Protein AF-A0A6G9QPG5-F1 (afdb_monomer_lite)

Radius of gyration: 18.61 Å; chains: 1; bounding box: 36×25×62 Å

pLDDT: mean 80.31, std 11.66, range [37.31, 93.69]

Structure (mmCIF, N/CA/C/O backbone):
data_AF-A0A6G9QPG5-F1
#
_entry.id   AF-A0A6G9QPG5-F1
#
loop_
_atom_site.group_PDB
_atom_site.id
_atom_site.type_symbol
_atom_site.label_atom_id
_atom_site.label_alt_id
_atom_site.label_comp_id
_atom_site.label_asym_id
_atom_site.label_entity_id
_atom_site.label_seq_id
_atom_site.pdbx_PDB_ins_code
_atom_site.Cartn_x
_atom_site.Cartn_y
_atom_site.Cartn_z
_atom_site.occupancy
_atom_site.B_iso_or_equiv
_atom_site.auth_seq_id
_atom_site.auth_comp_id
_atom_site.auth_asym_id
_atom_site.auth_atom_id
_atom_site.pdbx_PDB_model_num
ATOM 1 N N . MET A 1 1 ? -11.217 4.139 -33.595 1.00 37.31 1 MET A N 1
ATOM 2 C CA . MET A 1 1 ? -10.875 5.179 -32.602 1.00 37.31 1 MET A CA 1
ATOM 3 C C . MET A 1 1 ? -10.023 4.496 -31.543 1.00 37.31 1 MET A C 1
ATOM 5 O O . MET A 1 1 ? -10.528 3.599 -30.884 1.00 37.31 1 MET A O 1
ATOM 9 N N . THR A 1 2 ? -8.726 4.784 -31.487 1.00 41.50 2 THR A N 1
ATOM 10 C CA . THR A 1 2 ? -7.785 4.183 -30.529 1.00 41.50 2 THR A CA 1
ATOM 11 C C . THR A 1 2 ? -7.951 4.877 -29.184 1.00 41.50 2 THR A C 1
ATOM 13 O O . THR A 1 2 ? -7.675 6.067 -29.066 1.00 41.50 2 THR A O 1
ATOM 16 N N . ILE A 1 3 ? -8.443 4.151 -28.184 1.00 45.62 3 ILE A N 1
ATOM 17 C CA . ILE A 1 3 ? -8.487 4.631 -26.801 1.00 45.62 3 ILE A CA 1
ATOM 18 C C . ILE A 1 3 ? -7.026 4.716 -26.312 1.00 45.62 3 ILE 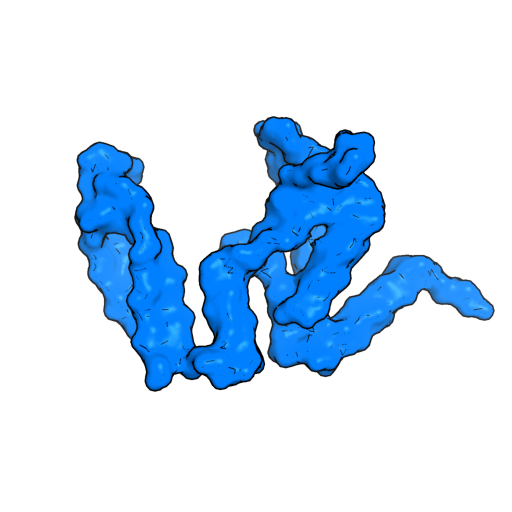A C 1
ATOM 20 O O . ILE A 1 3 ? -6.305 3.723 -26.440 1.00 45.62 3 ILE A O 1
ATOM 24 N N . PRO A 1 4 ? -6.539 5.869 -25.812 1.00 66.00 4 PRO A N 1
ATOM 25 C CA . PRO A 1 4 ? -5.203 5.987 -25.235 1.00 66.00 4 PRO A CA 1
ATOM 26 C C . PRO A 1 4 ? -4.995 4.972 -24.107 1.00 66.00 4 PRO A C 1
ATOM 28 O O . PRO A 1 4 ? -5.907 4.712 -23.326 1.00 66.00 4 PRO A O 1
ATOM 31 N N . PHE A 1 5 ? -3.778 4.445 -23.973 1.00 56.88 5 PHE A N 1
ATOM 32 C CA . PHE A 1 5 ? -3.430 3.455 -22.945 1.00 56.88 5 PHE A CA 1
ATOM 33 C C . PHE A 1 5 ? -3.792 3.914 -21.516 1.00 56.88 5 PHE A C 1
ATOM 35 O O . PHE A 1 5 ? -4.236 3.112 -20.702 1.00 56.88 5 PHE A O 1
ATOM 42 N N . SER A 1 6 ? -3.702 5.220 -21.234 1.00 67.31 6 SER A N 1
ATOM 43 C CA . SER A 1 6 ? -4.120 5.813 -19.956 1.00 67.31 6 SER A CA 1
ATOM 44 C C . SER A 1 6 ? -5.628 5.723 -19.699 1.00 67.31 6 SER A C 1
ATOM 46 O O . SER A 1 6 ? -6.038 5.446 -18.575 1.00 67.31 6 SER A O 1
ATOM 48 N N . GLN A 1 7 ? -6.458 5.911 -20.730 1.00 70.19 7 GLN A N 1
ATOM 49 C CA . GLN A 1 7 ? -7.911 5.759 -20.619 1.00 70.19 7 GLN A CA 1
ATOM 50 C C . GLN A 1 7 ? -8.301 4.294 -20.433 1.00 70.19 7 GLN A C 1
ATOM 52 O O . GLN A 1 7 ? -9.185 4.006 -19.632 1.00 70.19 7 GLN A O 1
ATOM 57 N N . LEU A 1 8 ? -7.621 3.373 -21.126 1.00 70.25 8 LEU A N 1
ATOM 58 C CA . LEU A 1 8 ? -7.842 1.938 -20.943 1.00 70.25 8 LEU A CA 1
ATOM 59 C C . LEU A 1 8 ? -7.495 1.510 -19.513 1.00 70.25 8 LEU A C 1
ATOM 61 O O . LEU A 1 8 ? -8.281 0.823 -18.874 1.00 70.25 8 LEU A O 1
ATOM 65 N N . PHE A 1 9 ? -6.357 1.967 -18.985 1.00 76.06 9 PHE A N 1
ATOM 66 C CA . PHE A 1 9 ? -5.969 1.684 -17.606 1.00 76.06 9 PHE A CA 1
ATOM 67 C C . PHE A 1 9 ? -6.987 2.217 -16.595 1.00 76.06 9 PHE A C 1
ATOM 69 O O . PHE A 1 9 ? -7.378 1.495 -15.682 1.00 76.06 9 PHE A O 1
ATOM 76 N N . GLN A 1 10 ? -7.454 3.454 -16.779 1.00 81.44 10 GLN A N 1
ATOM 77 C CA . GLN A 1 10 ? -8.461 4.040 -15.902 1.00 81.44 10 GLN A CA 1
ATOM 78 C C . GLN A 1 10 ? -9.780 3.253 -15.941 1.00 81.44 10 GLN A C 1
ATOM 80 O O . GLN A 1 10 ? -10.354 2.983 -14.890 1.00 81.44 10 GLN A O 1
ATOM 85 N N . GLN A 1 11 ? -10.226 2.826 -17.126 1.00 82.12 11 GLN A N 1
ATOM 86 C CA . GLN A 1 11 ? -11.414 1.980 -17.271 1.00 82.12 11 GLN A CA 1
ATOM 8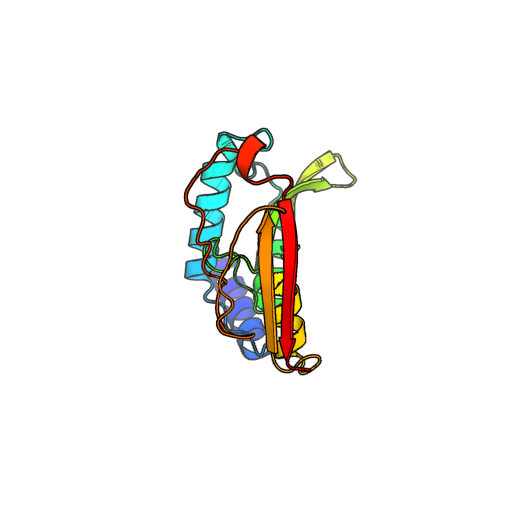7 C C . GLN A 1 11 ? -11.237 0.634 -16.563 1.00 82.12 11 GLN A C 1
ATOM 89 O O . GLN A 1 11 ? -12.086 0.259 -15.758 1.00 82.12 11 GLN A O 1
ATOM 94 N N . THR A 1 12 ? -10.114 -0.055 -16.789 1.00 82.19 12 THR A N 1
ATOM 95 C CA . THR A 1 12 ? -9.804 -1.320 -16.107 1.00 82.19 12 THR A CA 1
ATOM 96 C C . THR A 1 12 ? -9.764 -1.141 -14.591 1.00 82.19 12 THR A C 1
ATOM 98 O O . THR A 1 12 ? -10.311 -1.960 -13.855 1.00 82.19 12 THR A O 1
ATOM 101 N N . PHE A 1 13 ? -9.169 -0.050 -14.106 1.00 84.50 13 PHE A N 1
ATOM 102 C CA . PHE A 1 13 ? -9.123 0.259 -12.681 1.00 84.50 13 PHE A CA 1
ATOM 103 C C . PHE A 1 13 ? -10.531 0.465 -12.114 1.00 84.50 13 PHE A C 1
ATOM 105 O O . PHE A 1 13 ? -10.887 -0.143 -11.110 1.00 84.50 13 PHE A O 1
ATOM 112 N N . GLU A 1 14 ? -11.366 1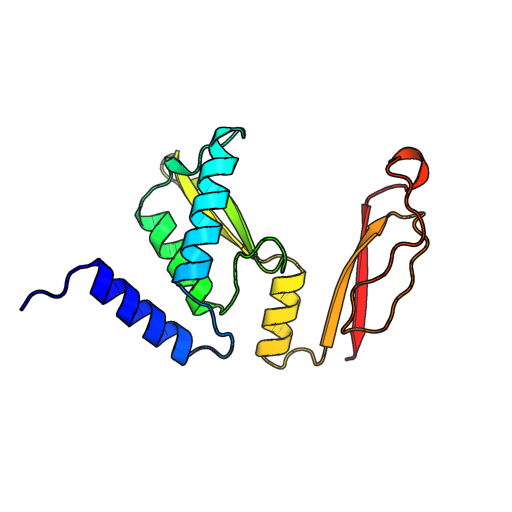.275 -12.764 1.00 85.06 14 GLU A N 1
ATOM 113 C CA . GLU A 1 14 ? -12.751 1.501 -12.338 1.00 85.06 14 GLU A CA 1
ATOM 114 C C . GLU A 1 14 ? -13.576 0.204 -12.341 1.00 85.06 14 GLU A C 1
ATOM 116 O O . GLU A 1 14 ? -14.374 -0.023 -11.429 1.00 85.06 14 GLU A O 1
ATOM 121 N N . GLU A 1 15 ? -13.369 -0.673 -13.325 1.00 84.25 15 GLU A N 1
ATOM 122 C CA . GLU A 1 15 ? -14.011 -1.988 -13.379 1.00 84.25 15 GLU A CA 1
ATOM 123 C C . GLU A 1 15 ? -13.585 -2.903 -12.227 1.00 84.25 15 GLU A C 1
ATOM 125 O O . GLU A 1 15 ? -14.443 -3.542 -11.611 1.00 84.25 15 GLU A O 1
ATOM 130 N N . LEU A 1 16 ? -12.287 -2.965 -11.914 1.00 83.00 16 LEU A N 1
ATOM 131 C CA . LEU A 1 16 ? -11.770 -3.741 -10.782 1.00 83.00 16 LEU A CA 1
ATOM 132 C C . LEU A 1 16 ? -12.303 -3.192 -9.454 1.00 83.00 16 LEU A C 1
ATOM 134 O O . LEU A 1 16 ? -12.781 -3.951 -8.614 1.00 83.00 16 LEU A O 1
ATOM 138 N N . ASN A 1 17 ? -12.331 -1.869 -9.311 1.00 83.88 17 ASN A N 1
ATOM 139 C CA . ASN A 1 17 ? -12.822 -1.191 -8.115 1.00 83.88 17 ASN A CA 1
ATOM 140 C C . ASN A 1 17 ? -14.315 -1.466 -7.863 1.00 83.88 17 ASN A C 1
ATOM 142 O O . ASN A 1 17 ? -14.742 -1.589 -6.723 1.00 83.88 17 ASN A O 1
ATOM 146 N N . ARG A 1 18 ? -15.121 -1.617 -8.927 1.00 81.75 18 ARG A N 1
ATOM 147 C CA . ARG A 1 18 ? -16.545 -1.995 -8.818 1.00 81.75 18 ARG A CA 1
ATOM 148 C C . ARG A 1 18 ? -16.765 -3.448 -8.409 1.00 81.75 18 ARG A C 1
ATOM 150 O O . ARG A 1 18 ? -17.818 -3.761 -7.858 1.00 81.75 18 ARG A O 1
ATOM 157 N N . LYS A 1 19 ? -15.830 -4.342 -8.737 1.00 79.50 19 LYS A N 1
ATOM 158 C CA . LYS A 1 19 ? -15.913 -5.768 -8.383 1.00 79.50 19 LYS A CA 1
ATOM 159 C C . LYS A 1 19 ? -15.496 -6.024 -6.937 1.00 79.50 19 LYS A C 1
ATOM 161 O O . LYS A 1 19 ? -15.877 -7.050 -6.380 1.00 79.50 19 LYS A O 1
ATOM 166 N N . ASN A 1 20 ? -14.750 -5.098 -6.344 1.00 73.31 20 ASN A N 1
ATOM 167 C CA . ASN A 1 20 ? -14.260 -5.207 -4.983 1.00 73.31 20 ASN A CA 1
ATOM 168 C C . ASN A 1 20 ? -15.138 -4.460 -3.984 1.00 73.31 20 ASN A C 1
ATOM 170 O O . ASN A 1 20 ? -15.766 -3.448 -4.271 1.00 73.31 20 ASN A O 1
ATOM 174 N N . THR A 1 21 ? -15.171 -4.992 -2.769 1.00 67.12 21 THR A N 1
ATOM 175 C CA . THR A 1 21 ? -15.898 -4.415 -1.632 1.00 67.12 21 THR A CA 1
ATOM 176 C C . THR A 1 21 ? -15.175 -3.215 -1.010 1.00 67.12 21 THR A C 1
ATOM 178 O O . THR A 1 21 ? -15.811 -2.418 -0.325 1.00 67.12 21 THR A O 1
ATOM 181 N N . GLY A 1 22 ? -13.866 -3.069 -1.247 1.00 68.50 22 GLY A N 1
ATOM 182 C CA . GLY A 1 22 ? -13.071 -1.909 -0.842 1.00 68.50 22 GLY A CA 1
ATOM 183 C C . GLY A 1 22 ? -12.938 -0.908 -1.988 1.00 68.50 22 GLY A C 1
ATOM 184 O O . GLY A 1 22 ? -12.387 -1.249 -3.030 1.00 68.50 22 GLY A O 1
ATOM 185 N N . PHE A 1 23 ? -13.434 0.319 -1.795 1.00 79.19 23 PHE A N 1
ATOM 186 C CA . PHE A 1 23 ? -13.291 1.397 -2.777 1.00 79.19 23 PHE A CA 1
ATOM 187 C C . PHE A 1 23 ? -11.945 2.106 -2.621 1.00 79.19 23 PHE A C 1
ATOM 189 O O . PHE A 1 23 ? -11.620 2.618 -1.544 1.00 79.19 23 PHE A O 1
ATOM 196 N N . VAL A 1 24 ? -11.207 2.206 -3.723 1.00 85.38 24 VAL A N 1
ATOM 197 C CA . VAL A 1 24 ? -9.932 2.923 -3.802 1.00 85.38 24 VAL A CA 1
ATOM 198 C C . VAL A 1 24 ? -9.992 3.988 -4.899 1.00 85.38 24 VAL A C 1
ATOM 200 O O . VAL A 1 24 ? -10.414 3.713 -6.017 1.00 85.38 24 VAL A O 1
ATOM 203 N N . ASP A 1 25 ? -9.574 5.221 -4.604 1.00 87.06 25 ASP A N 1
ATOM 204 C CA . ASP A 1 25 ? -9.553 6.307 -5.593 1.00 87.06 25 ASP A CA 1
ATOM 205 C C . ASP A 1 25 ? -8.196 6.360 -6.301 1.00 87.06 25 ASP A C 1
ATOM 207 O O . ASP A 1 25 ? -7.186 6.711 -5.690 1.00 87.06 25 ASP A O 1
ATOM 211 N N . LEU A 1 26 ? -8.179 6.060 -7.603 1.00 85.75 26 LEU A N 1
ATOM 212 C CA . LEU A 1 26 ? -6.950 6.012 -8.400 1.00 85.75 26 LEU A CA 1
ATOM 213 C C . LEU A 1 26 ? -6.123 7.304 -8.315 1.00 85.75 26 LEU A C 1
ATOM 215 O O . LEU A 1 26 ? -4.897 7.247 -8.237 1.00 85.75 26 LEU A O 1
ATOM 219 N N . ASN A 1 27 ? -6.764 8.476 -8.319 1.00 88.12 27 ASN A N 1
ATOM 220 C CA . ASN A 1 27 ? -6.042 9.747 -8.295 1.00 88.12 27 ASN A CA 1
ATOM 221 C C . ASN A 1 27 ? -5.355 9.971 -6.948 1.00 88.12 27 ASN A C 1
ATOM 223 O O . ASN A 1 27 ? -4.252 10.520 -6.903 1.00 88.12 27 ASN A O 1
ATOM 227 N N . ASN A 1 28 ? -5.992 9.558 -5.853 1.00 90.00 28 ASN A N 1
ATOM 228 C CA . ASN A 1 28 ? -5.377 9.612 -4.531 1.00 90.00 28 ASN A CA 1
ATOM 229 C C . ASN A 1 28 ? -4.218 8.618 -4.422 1.00 90.00 28 ASN A C 1
ATOM 231 O O . ASN A 1 28 ? -3.139 9.012 -3.982 1.00 90.00 28 ASN A O 1
ATOM 235 N N . GLU A 1 29 ? -4.376 7.387 -4.913 1.00 90.69 29 GLU A N 1
ATOM 236 C CA . GLU A 1 29 ? -3.282 6.406 -4.891 1.00 90.69 29 GLU A CA 1
ATOM 237 C C . GLU A 1 29 ? -2.088 6.846 -5.746 1.00 90.69 29 GLU A C 1
ATOM 239 O O . GLU A 1 29 ? -0.948 6.727 -5.306 1.00 90.69 29 GLU A O 1
ATOM 244 N N . ILE A 1 30 ? -2.317 7.457 -6.915 1.00 89.69 30 ILE A N 1
ATOM 245 C CA . ILE A 1 30 ? -1.237 8.046 -7.726 1.00 89.69 30 ILE A CA 1
ATOM 246 C C . ILE A 1 30 ? -0.508 9.155 -6.953 1.00 89.69 30 ILE A C 1
ATOM 248 O O . ILE A 1 30 ? 0.718 9.257 -7.026 1.00 89.69 30 ILE A O 1
ATOM 252 N N . LYS A 1 31 ? -1.225 9.998 -6.195 1.00 90.25 31 LYS A N 1
ATOM 253 C CA . LYS A 1 31 ? -0.589 11.029 -5.354 1.00 90.25 31 LYS A CA 1
ATOM 254 C C . LYS A 1 31 ? 0.270 10.402 -4.256 1.00 90.25 31 LYS A C 1
ATOM 256 O O . LYS A 1 31 ? 1.410 10.833 -4.080 1.00 90.25 31 LYS A O 1
ATOM 261 N N . HIS A 1 32 ? -0.243 9.388 -3.560 1.00 92.19 32 HIS A N 1
ATOM 262 C CA . HIS A 1 32 ? 0.507 8.662 -2.531 1.00 92.19 32 HIS A CA 1
ATOM 263 C C . HIS A 1 32 ? 1.748 7.977 -3.116 1.00 92.19 32 HIS A C 1
ATOM 265 O O . HIS A 1 32 ? 2.841 8.109 -2.564 1.00 92.19 32 HIS A O 1
ATOM 271 N N . LEU A 1 33 ? 1.613 7.335 -4.279 1.00 91.19 33 LEU A N 1
ATOM 272 C CA . LEU A 1 33 ? 2.719 6.706 -4.997 1.00 91.19 33 LEU A CA 1
ATOM 273 C C . LEU A 1 33 ? 3.799 7.723 -5.388 1.00 91.19 33 LEU A C 1
ATOM 275 O O . LEU A 1 33 ? 4.979 7.498 -5.133 1.00 91.19 33 LEU A O 1
ATOM 279 N N . ASN A 1 34 ? 3.411 8.871 -5.949 1.00 90.62 34 ASN A N 1
ATOM 280 C CA . ASN A 1 34 ? 4.357 9.931 -6.308 1.00 90.62 34 ASN A CA 1
ATOM 281 C C . ASN A 1 34 ? 5.111 10.472 -5.088 1.00 90.62 34 ASN A C 1
ATOM 283 O O . ASN A 1 34 ? 6.315 10.721 -5.164 1.00 90.62 34 ASN A O 1
ATOM 287 N N . GLN A 1 35 ? 4.420 10.632 -3.957 1.00 90.19 35 GLN A N 1
ATOM 288 C CA . GLN A 1 35 ? 5.049 11.046 -2.707 1.00 90.19 35 GLN A CA 1
ATOM 289 C C . GLN A 1 35 ? 6.075 10.008 -2.226 1.00 90.19 35 GLN A C 1
ATOM 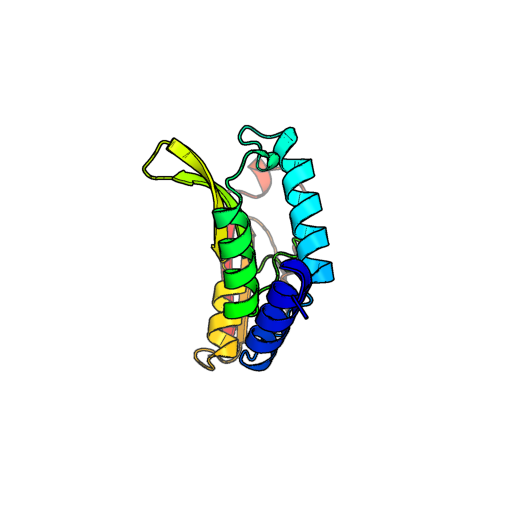291 O O . GLN A 1 35 ? 7.189 10.389 -1.864 1.00 90.19 35 GLN A O 1
ATOM 296 N N . LEU A 1 36 ? 5.735 8.715 -2.274 1.00 89.50 36 LEU A N 1
ATOM 297 C CA . LEU A 1 36 ? 6.647 7.621 -1.924 1.00 89.50 36 LEU A CA 1
ATOM 298 C C . LEU A 1 36 ? 7.876 7.589 -2.838 1.00 89.50 36 LEU A C 1
ATOM 300 O O . LEU A 1 36 ? 9.002 7.517 -2.348 1.00 89.50 36 LEU A O 1
ATOM 304 N N . ILE A 1 37 ? 7.684 7.709 -4.155 1.00 89.56 37 ILE A N 1
ATOM 305 C CA . ILE A 1 37 ? 8.787 7.760 -5.124 1.00 89.56 37 ILE A CA 1
ATOM 306 C C . ILE A 1 37 ? 9.707 8.942 -4.812 1.00 89.56 37 ILE A C 1
ATOM 308 O O . ILE A 1 37 ? 10.926 8.775 -4.760 1.00 89.56 37 ILE A O 1
ATOM 312 N N . TRP A 1 38 ? 9.149 10.124 -4.548 1.00 88.38 38 TRP A N 1
ATOM 313 C CA . TRP A 1 38 ? 9.950 11.299 -4.209 1.00 88.38 38 TRP A CA 1
ATOM 314 C C . TRP A 1 38 ? 10.765 11.100 -2.923 1.00 88.38 38 TRP A C 1
ATOM 316 O O . TRP A 1 38 ? 11.956 11.407 -2.906 1.00 88.38 38 TRP A O 1
ATOM 326 N N . GLN A 1 39 ? 10.157 10.528 -1.879 1.00 87.31 39 GLN A N 1
ATOM 327 C CA . GLN A 1 39 ? 10.835 10.216 -0.614 1.00 87.31 39 GLN A CA 1
ATOM 328 C C . GLN A 1 39 ? 11.922 9.143 -0.776 1.00 87.31 39 GLN A C 1
ATOM 330 O O . GLN A 1 39 ? 12.964 9.214 -0.126 1.00 87.31 39 GLN A O 1
ATOM 335 N N . SER A 1 40 ? 11.718 8.171 -1.668 1.00 87.06 40 SER A N 1
ATOM 336 C CA . SER A 1 40 ? 12.669 7.074 -1.884 1.00 87.06 40 SER A CA 1
ATOM 337 C C . SER A 1 40 ? 14.027 7.539 -2.417 1.00 87.06 40 SER A C 1
ATOM 339 O O . SER A 1 40 ? 15.044 6.915 -2.124 1.00 87.06 40 SER A O 1
ATOM 341 N N . ARG A 1 41 ? 14.081 8.692 -3.098 1.00 85.19 41 ARG A N 1
ATOM 342 C CA . ARG A 1 41 ? 15.323 9.283 -3.633 1.00 85.19 41 ARG A CA 1
ATOM 343 C C . ARG A 1 41 ? 16.357 9.614 -2.562 1.00 85.19 41 ARG A C 1
ATOM 345 O O . ARG A 1 41 ? 17.540 9.716 -2.863 1.00 85.19 41 ARG A O 1
ATOM 352 N N . THR A 1 42 ? 15.916 9.813 -1.321 1.00 80.81 42 THR A N 1
ATOM 353 C CA . THR A 1 42 ? 16.806 10.062 -0.177 1.00 80.81 42 THR A CA 1
ATOM 354 C C . THR A 1 42 ? 17.128 8.791 0.613 1.00 80.81 42 THR A C 1
ATOM 356 O O . THR A 1 42 ? 17.802 8.861 1.637 1.00 80.81 42 THR A O 1
ATOM 359 N N . THR A 1 43 ? 16.627 7.635 0.173 1.00 76.44 43 THR A N 1
ATOM 360 C CA . THR A 1 43 ? 16.834 6.330 0.814 1.00 76.44 43 THR A CA 1
ATOM 361 C C . THR A 1 43 ? 17.837 5.483 0.027 1.00 76.44 43 THR A C 1
ATOM 363 O O . THR A 1 43 ? 18.279 5.868 -1.051 1.00 76.44 43 THR A O 1
ATOM 366 N N . GLY A 1 44 ? 18.208 4.313 0.557 1.00 74.94 44 GLY A N 1
ATOM 367 C CA . GLY A 1 44 ? 19.133 3.392 -0.116 1.00 74.94 44 GLY A CA 1
ATOM 368 C C . GLY A 1 44 ? 18.589 2.744 -1.397 1.00 74.94 44 GLY A C 1
ATOM 369 O O . GLY A 1 44 ? 19.359 2.094 -2.098 1.00 74.94 44 GLY A O 1
ATOM 370 N N . PHE A 1 45 ? 17.296 2.904 -1.709 1.00 83.38 45 PHE A N 1
ATOM 371 C CA . PHE A 1 45 ? 16.657 2.322 -2.890 1.00 83.38 45 PHE A CA 1
ATOM 372 C C . PHE A 1 45 ? 15.753 3.354 -3.583 1.00 83.38 45 PHE A C 1
ATOM 374 O O . PHE A 1 45 ? 14.699 3.715 -3.065 1.00 83.38 45 PHE A O 1
ATOM 381 N N . ASP A 1 46 ? 16.156 3.820 -4.766 1.00 86.69 46 ASP A N 1
ATOM 382 C CA . ASP A 1 46 ? 15.412 4.820 -5.537 1.00 86.69 46 ASP A CA 1
ATOM 383 C C . ASP A 1 46 ? 14.321 4.162 -6.396 1.00 86.69 46 ASP A C 1
ATOM 385 O O . ASP A 1 46 ? 14.600 3.537 -7.424 1.00 86.69 46 ASP A O 1
ATOM 389 N N . LEU A 1 47 ? 13.062 4.338 -5.986 1.00 88.50 47 LEU A N 1
ATOM 390 C CA . LEU A 1 47 ? 11.894 3.780 -6.671 1.00 88.50 47 LEU A CA 1
ATOM 391 C C . LEU A 1 47 ? 11.613 4.445 -8.022 1.00 88.50 47 LEU A C 1
ATOM 393 O O . LEU A 1 47 ? 10.828 3.907 -8.798 1.00 88.50 47 LEU A O 1
ATOM 397 N N . SER A 1 48 ? 12.233 5.589 -8.334 1.00 87.75 48 SER A N 1
ATOM 398 C CA . SER A 1 48 ? 12.044 6.234 -9.640 1.00 87.75 48 SER A CA 1
ATOM 399 C C . SER A 1 48 ? 12.691 5.469 -10.796 1.00 87.75 48 SER A C 1
ATOM 401 O O . SER A 1 48 ? 12.327 5.699 -11.946 1.00 87.75 48 SER A O 1
ATOM 403 N N . ASN A 1 49 ? 13.588 4.528 -10.487 1.00 88.19 49 ASN A N 1
ATOM 404 C CA . ASN A 1 49 ? 14.209 3.635 -11.464 1.00 88.19 49 ASN A CA 1
ATOM 405 C C . ASN A 1 49 ? 13.473 2.294 -11.606 1.00 88.19 49 ASN A C 1
ATOM 407 O O . ASN A 1 49 ? 13.943 1.429 -12.342 1.00 88.19 49 ASN A O 1
ATOM 411 N N . ALA A 1 50 ? 12.370 2.084 -10.881 1.00 90.75 50 ALA A N 1
ATOM 412 C CA . ALA A 1 50 ? 11.635 0.828 -10.923 1.00 90.75 50 ALA A CA 1
ATOM 413 C C . ALA A 1 50 ? 11.043 0.563 -12.315 1.00 90.75 50 ALA A C 1
ATOM 415 O O . ALA A 1 50 ? 10.588 1.477 -12.998 1.00 90.75 50 ALA A O 1
ATOM 416 N N . GLN A 1 51 ? 11.011 -0.707 -12.717 1.00 91.06 51 GLN A N 1
ATOM 417 C CA . GLN A 1 51 ? 10.472 -1.110 -14.015 1.00 91.06 51 GLN A CA 1
ATOM 418 C C . GLN A 1 51 ? 8.975 -0.782 -14.150 1.00 91.06 51 GLN A C 1
ATOM 420 O O . GLN A 1 51 ? 8.192 -1.077 -13.241 1.00 91.06 51 GLN A O 1
ATOM 425 N N . ASP A 1 52 ? 8.560 -0.277 -15.316 1.00 87.62 52 ASP A N 1
ATOM 426 C CA . ASP A 1 52 ? 7.178 0.156 -15.595 1.00 87.62 52 ASP A CA 1
ATOM 427 C C . ASP A 1 52 ? 6.130 -0.930 -15.309 1.00 87.62 52 ASP A C 1
ATOM 429 O O . ASP A 1 52 ? 5.064 -0.655 -14.754 1.00 87.62 52 ASP A O 1
ATOM 433 N N . TYR A 1 53 ? 6.440 -2.193 -15.626 1.00 88.69 53 TYR A N 1
ATOM 434 C CA . TYR A 1 53 ? 5.525 -3.306 -15.353 1.00 88.69 53 TYR A CA 1
ATOM 435 C C . TYR A 1 53 ? 5.266 -3.485 -13.850 1.00 88.69 53 TYR A C 1
ATOM 437 O O . TYR A 1 53 ? 4.176 -3.885 -13.452 1.00 88.69 53 TYR A O 1
ATOM 445 N N . SER A 1 54 ? 6.247 -3.180 -12.995 1.00 91.50 54 SER A N 1
ATOM 446 C CA . SER A 1 54 ? 6.104 -3.314 -11.542 1.00 91.50 54 SER A CA 1
ATOM 447 C C . SER A 1 54 ? 5.228 -2.206 -10.951 1.00 91.50 54 SER A C 1
ATOM 449 O O . SER A 1 54 ? 4.467 -2.459 -10.016 1.00 91.50 54 SER A O 1
ATOM 451 N N . VAL A 1 55 ? 5.254 -1.012 -11.557 1.00 89.50 55 VAL A N 1
ATOM 452 C CA . VAL A 1 55 ? 4.329 0.089 -11.245 1.00 89.50 55 VAL A CA 1
ATOM 453 C C . VAL A 1 55 ? 2.899 -0.327 -11.567 1.00 89.50 55 VAL A C 1
ATOM 455 O O . VAL A 1 55 ? 2.012 -0.214 -10.719 1.00 89.50 55 VAL A O 1
ATOM 458 N N . TYR A 1 56 ? 2.688 -0.858 -12.775 1.00 88.06 56 TYR A N 1
ATOM 459 C CA . TYR A 1 56 ? 1.382 -1.344 -13.216 1.00 88.06 56 TYR A CA 1
ATOM 460 C C . TYR A 1 56 ? 0.844 -2.433 -12.282 1.00 88.06 56 TYR A C 1
ATOM 462 O O . TYR A 1 56 ? -0.248 -2.281 -11.739 1.00 88.06 56 TYR A O 1
ATOM 470 N N . ASN A 1 57 ? 1.642 -3.473 -12.020 1.00 90.12 57 ASN A N 1
ATOM 471 C CA . ASN A 1 57 ? 1.251 -4.585 -11.149 1.00 90.12 57 ASN A CA 1
ATOM 472 C C . ASN A 1 57 ? 0.920 -4.116 -9.726 1.00 90.12 57 ASN A C 1
ATOM 474 O O . ASN A 1 57 ? 0.022 -4.655 -9.080 1.00 90.12 57 ASN A O 1
ATOM 478 N N . THR A 1 58 ? 1.632 -3.105 -9.225 1.00 91.19 58 THR A N 1
ATOM 479 C CA . THR A 1 58 ? 1.368 -2.526 -7.903 1.00 91.19 58 THR A CA 1
ATOM 480 C C . THR A 1 58 ? 0.019 -1.814 -7.872 1.00 91.19 58 THR A C 1
ATOM 482 O O . THR A 1 58 ? -0.781 -2.071 -6.973 1.00 91.19 58 THR A O 1
ATOM 485 N N . LEU A 1 59 ? -0.277 -0.970 -8.864 1.00 90.06 59 LEU A N 1
ATOM 486 C CA . LEU A 1 59 ? -1.573 -0.288 -8.958 1.00 90.06 59 LEU A CA 1
ATOM 487 C C . LEU A 1 59 ? -2.731 -1.270 -9.188 1.00 90.06 59 LEU A C 1
ATOM 489 O O . LEU A 1 59 ? -3.795 -1.110 -8.589 1.00 90.06 59 LEU A O 1
ATOM 493 N N . GLU A 1 60 ? -2.515 -2.303 -10.005 1.00 88.56 60 GLU A N 1
ATOM 494 C CA . GLU A 1 60 ? -3.472 -3.394 -10.205 1.00 88.56 60 GLU A CA 1
ATOM 495 C C . GLU A 1 60 ? -3.733 -4.150 -8.893 1.00 88.56 60 GLU A C 1
ATOM 497 O O . GLU A 1 60 ? -4.883 -4.433 -8.557 1.00 88.56 60 GLU A O 1
ATOM 502 N N . SER A 1 61 ? -2.690 -4.420 -8.104 1.00 90.38 61 SER A N 1
ATOM 503 C CA . SER A 1 61 ? -2.822 -5.088 -6.803 1.00 90.38 61 SER A CA 1
ATOM 504 C C . SER A 1 61 ? -3.600 -4.235 -5.800 1.00 90.38 61 SER A C 1
ATOM 506 O O . SER A 1 61 ? -4.476 -4.754 -5.110 1.00 90.38 61 SER A O 1
ATOM 508 N N . ILE A 1 62 ? -3.334 -2.924 -5.752 1.00 90.38 62 ILE A N 1
ATOM 509 C CA . ILE A 1 62 ? -4.046 -1.964 -4.893 1.00 90.38 62 ILE A CA 1
ATOM 510 C C . ILE A 1 62 ? -5.553 -2.016 -5.162 1.00 90.38 62 ILE A C 1
ATOM 512 O O . ILE A 1 62 ? -6.344 -2.201 -4.232 1.00 90.38 62 ILE A O 1
ATOM 516 N N . VAL A 1 63 ? -5.959 -1.916 -6.431 1.00 89.88 63 VAL A N 1
ATOM 517 C CA . VAL A 1 63 ? -7.384 -1.945 -6.781 1.00 89.88 63 VAL A CA 1
ATOM 518 C C . VAL A 1 63 ? -7.998 -3.325 -6.622 1.00 89.88 63 VAL A C 1
ATOM 520 O O . VAL A 1 63 ? -9.135 -3.420 -6.171 1.00 89.88 63 VAL A O 1
ATOM 523 N N . THR A 1 64 ? -7.250 -4.389 -6.925 1.00 87.25 64 THR A N 1
ATOM 524 C CA . THR A 1 64 ? -7.716 -5.778 -6.800 1.00 87.25 64 THR A CA 1
ATOM 525 C C . THR A 1 64 ? -7.963 -6.166 -5.346 1.00 87.25 64 THR A C 1
ATOM 527 O O . THR A 1 64 ? -8.896 -6.909 -5.059 1.00 87.25 64 THR A O 1
ATOM 530 N N . LEU A 1 65 ? -7.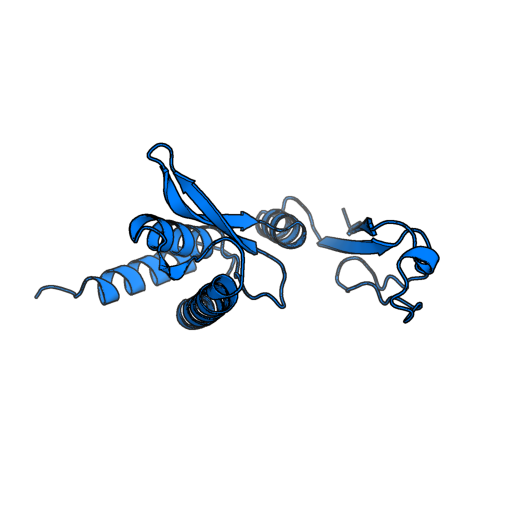160 -5.651 -4.418 1.00 87.62 65 LEU A N 1
ATOM 531 C CA . LEU A 1 65 ? -7.349 -5.884 -2.988 1.00 87.62 65 LEU A CA 1
ATOM 532 C C . LEU A 1 65 ? -8.325 -4.888 -2.354 1.00 87.62 65 LEU A C 1
ATOM 534 O O . LEU A 1 65 ? -8.858 -5.158 -1.280 1.00 87.62 65 LEU A O 1
ATOM 538 N N . GLY A 1 66 ? -8.570 -3.747 -3.001 1.00 88.38 66 GLY A N 1
ATOM 539 C CA . GLY A 1 66 ? -9.348 -2.658 -2.415 1.00 88.38 66 GLY A CA 1
ATOM 540 C C . GLY A 1 66 ? -8.631 -1.996 -1.232 1.00 88.38 66 GLY A C 1
ATOM 541 O O . GLY A 1 66 ? -9.287 -1.455 -0.342 1.00 88.38 66 GLY A O 1
ATOM 542 N N . ILE A 1 67 ? -7.291 -2.051 -1.198 1.00 89.75 67 ILE A N 1
ATOM 543 C CA . ILE A 1 67 ? -6.470 -1.476 -0.126 1.00 89.75 67 ILE A CA 1
ATOM 544 C C . ILE A 1 67 ? -5.684 -0.272 -0.631 1.00 89.75 67 ILE A C 1
ATOM 546 O O . ILE A 1 67 ? -4.906 -0.366 -1.572 1.00 89.75 67 ILE A O 1
ATOM 550 N N . SER A 1 68 ? -5.823 0.837 0.087 1.00 91.31 68 SER A N 1
ATOM 551 C CA . SER A 1 68 ? -5.080 2.075 -0.143 1.00 91.31 68 SER A CA 1
ATOM 552 C C . SER A 1 68 ? -3.654 2.017 0.425 1.00 91.31 68 SER A C 1
ATOM 554 O O . SER A 1 68 ? -3.438 1.492 1.524 1.00 91.31 68 SER A O 1
ATOM 556 N N . ILE A 1 69 ? -2.703 2.626 -0.289 1.00 92.81 69 ILE A N 1
ATOM 557 C CA . ILE A 1 69 ? -1.316 2.857 0.161 1.00 92.81 69 ILE A CA 1
ATOM 558 C C . ILE A 1 69 ? -1.156 4.175 0.931 1.00 92.81 69 ILE A C 1
ATOM 560 O O . ILE A 1 69 ? -0.034 4.612 1.186 1.00 92.81 69 ILE A O 1
ATOM 564 N N . ASP A 1 70 ? -2.263 4.825 1.302 1.00 91.44 70 ASP A N 1
ATOM 565 C CA . ASP A 1 70 ? -2.253 6.005 2.163 1.00 91.44 70 ASP A CA 1
ATOM 566 C C . ASP A 1 70 ? -1.464 5.727 3.463 1.00 91.44 70 ASP A C 1
ATOM 568 O O . ASP A 1 70 ? -1.895 4.907 4.293 1.00 91.44 70 ASP A O 1
ATOM 572 N N . PRO A 1 71 ? -0.337 6.433 3.692 1.00 85.12 71 PRO A N 1
ATOM 573 C CA . PRO A 1 71 ? 0.491 6.238 4.877 1.00 85.12 71 PRO A CA 1
ATOM 574 C C . PRO A 1 71 ? -0.259 6.461 6.194 1.00 85.12 71 PRO A C 1
ATOM 576 O O . PRO A 1 71 ? 0.120 5.888 7.217 1.00 85.12 71 PRO A O 1
ATOM 579 N N . GLN A 1 72 ? -1.324 7.273 6.197 1.00 86.62 72 GLN A N 1
ATOM 580 C CA . GLN A 1 72 ? -2.122 7.523 7.400 1.00 86.62 72 GLN A CA 1
ATOM 581 C C . GLN A 1 72 ? -2.941 6.296 7.808 1.00 86.62 72 GLN A C 1
ATOM 583 O O . GLN A 1 72 ? -3.096 6.028 9.000 1.00 86.62 72 GLN A O 1
ATOM 588 N N . LYS A 1 73 ? -3.423 5.517 6.832 1.00 86.12 73 LYS A N 1
ATOM 589 C CA . LYS A 1 73 ? -4.234 4.318 7.088 1.00 86.12 73 LYS A CA 1
ATOM 590 C C . LYS A 1 73 ? -3.380 3.110 7.475 1.00 86.12 73 LYS A C 1
ATOM 592 O O . LYS A 1 73 ? -3.871 2.223 8.172 1.00 86.12 73 LYS A O 1
ATOM 597 N N . LYS A 1 74 ? -2.109 3.081 7.048 1.00 87.31 74 LYS A N 1
ATOM 598 C CA . LYS A 1 74 ? -1.139 2.001 7.328 1.00 87.31 74 LYS A CA 1
ATOM 599 C C . LYS A 1 74 ? -1.647 0.610 6.911 1.00 87.31 74 LYS A C 1
ATOM 601 O O . LYS A 1 74 ? -1.363 -0.383 7.580 1.00 87.31 74 LYS A O 1
ATOM 606 N N . LEU A 1 75 ? -2.435 0.543 5.835 1.00 89.88 75 LEU A N 1
ATOM 607 C CA . LEU A 1 75 ? -3.026 -0.708 5.351 1.00 89.88 75 LEU A CA 1
ATOM 608 C C . LEU A 1 75 ? -2.059 -1.473 4.447 1.00 89.88 75 LEU A C 1
ATOM 610 O O . LEU A 1 75 ? -1.890 -2.675 4.606 1.00 89.88 75 LEU A O 1
ATOM 614 N N . ALA A 1 76 ? -1.393 -0.777 3.533 1.00 92.94 76 ALA A N 1
ATOM 615 C CA . ALA A 1 76 ? -0.357 -1.339 2.682 1.00 92.94 76 ALA A CA 1
ATOM 616 C C . ALA A 1 76 ? 0.798 -0.350 2.519 1.00 92.94 76 ALA A C 1
ATOM 618 O O . ALA A 1 76 ? 0.656 0.847 2.776 1.00 92.94 76 ALA A O 1
ATOM 619 N N . PHE A 1 77 ? 1.947 -0.866 2.103 1.00 91.88 77 PHE A N 1
ATOM 620 C CA . PHE A 1 77 ? 3.155 -0.099 1.838 1.00 91.88 77 PHE A CA 1
ATOM 621 C C . PHE A 1 77 ? 3.846 -0.627 0.583 1.00 91.88 77 PHE A C 1
ATOM 623 O O . PHE A 1 77 ? 3.648 -1.771 0.176 1.00 91.88 77 PHE A O 1
ATOM 630 N N . ILE A 1 78 ? 4.651 0.224 -0.046 1.00 91.69 78 ILE A N 1
ATOM 631 C CA . ILE A 1 78 ? 5.430 -0.134 -1.230 1.00 91.69 78 ILE A CA 1
ATOM 632 C C . ILE A 1 78 ? 6.894 -0.214 -0.831 1.00 91.69 78 ILE A C 1
ATOM 634 O O . ILE A 1 78 ? 7.420 0.711 -0.211 1.00 91.69 78 ILE A O 1
ATOM 638 N N . ALA A 1 79 ? 7.543 -1.311 -1.209 1.00 89.62 79 ALA A N 1
ATOM 639 C CA . ALA A 1 79 ? 8.972 -1.504 -1.024 1.00 89.62 79 ALA A CA 1
ATOM 640 C C . ALA A 1 79 ? 9.669 -1.694 -2.373 1.00 89.62 79 ALA A C 1
ATOM 642 O O . ALA A 1 79 ? 9.091 -2.225 -3.325 1.00 89.62 79 ALA A O 1
ATOM 643 N N . GLY A 1 80 ? 10.916 -1.234 -2.434 1.00 91.19 80 GLY A N 1
ATOM 644 C CA . GLY A 1 80 ? 11.808 -1.473 -3.557 1.00 91.19 80 GLY A CA 1
ATOM 645 C C . GLY A 1 80 ? 12.518 -2.808 -3.401 1.00 91.19 80 GLY A C 1
ATOM 646 O O . GLY A 1 80 ? 13.056 -3.108 -2.336 1.00 91.19 80 GLY A O 1
ATOM 647 N N . GLU A 1 81 ? 12.515 -3.602 -4.461 1.00 91.62 81 GLU A N 1
ATOM 648 C CA . GLU A 1 81 ? 13.151 -4.914 -4.523 1.00 91.62 81 GLU A CA 1
ATOM 649 C C . GLU A 1 81 ? 13.873 -5.086 -5.860 1.00 91.62 81 GLU A C 1
ATOM 651 O O . GLU A 1 81 ? 13.706 -4.291 -6.781 1.00 91.62 81 GLU A O 1
ATOM 656 N N . VAL A 1 82 ? 14.660 -6.149 -5.992 1.00 93.19 82 VAL A N 1
ATOM 657 C CA . VAL A 1 82 ? 15.222 -6.578 -7.276 1.00 93.19 82 VAL A CA 1
ATOM 658 C C . VAL A 1 82 ? 14.476 -7.805 -7.788 1.00 93.19 82 VAL A C 1
ATOM 660 O O . VAL A 1 82 ? 14.138 -8.707 -7.019 1.00 93.19 82 VAL A O 1
ATOM 663 N N . ASP A 1 83 ? 14.179 -7.829 -9.085 1.00 91.62 83 ASP A N 1
ATOM 664 C CA . ASP A 1 83 ? 13.604 -9.001 -9.741 1.00 91.62 83 ASP A CA 1
ATOM 665 C C . ASP A 1 83 ? 14.647 -10.124 -9.930 1.00 91.62 83 ASP A C 1
ATOM 667 O O . ASP A 1 83 ? 15.819 -10.002 -9.568 1.00 91.62 83 ASP A O 1
ATOM 671 N N . ILE A 1 84 ? 14.222 -11.238 -10.533 1.00 91.75 84 ILE A N 1
ATOM 672 C CA . ILE A 1 84 ? 15.097 -12.388 -10.821 1.00 91.75 84 ILE A CA 1
ATOM 673 C C . ILE A 1 84 ? 16.231 -12.072 -11.813 1.00 91.75 84 ILE A C 1
ATOM 675 O O . ILE A 1 84 ? 17.173 -12.853 -11.930 1.00 91.75 84 ILE A O 1
ATOM 679 N N . TYR A 1 85 ? 16.136 -10.954 -12.532 1.00 92.62 85 TYR A N 1
ATOM 680 C CA . TYR A 1 85 ? 17.111 -10.474 -13.508 1.00 92.62 85 TYR A CA 1
ATOM 681 C C . TYR A 1 85 ? 17.986 -9.337 -12.946 1.00 92.62 85 TYR A C 1
ATOM 683 O O . TYR A 1 85 ? 18.859 -8.838 -13.654 1.00 92.62 85 TYR A O 1
ATOM 691 N N . GLY A 1 86 ? 17.789 -8.945 -11.682 1.00 91.62 86 GLY A N 1
ATOM 692 C CA . GLY A 1 86 ? 18.518 -7.862 -11.021 1.00 91.62 86 GLY A CA 1
ATOM 693 C C . GLY A 1 86 ? 17.989 -6.455 -11.317 1.00 91.62 86 GLY A C 1
ATOM 694 O O . GLY A 1 86 ? 18.647 -5.479 -10.958 1.00 91.62 86 GLY A O 1
ATOM 695 N N . ASN A 1 87 ? 16.822 -6.319 -11.949 1.00 91.88 87 ASN A N 1
ATOM 696 C CA . ASN A 1 87 ? 16.212 -5.020 -12.212 1.00 91.88 87 ASN A CA 1
ATOM 697 C C . ASN A 1 87 ? 15.479 -4.499 -10.971 1.00 91.88 87 ASN A C 1
ATOM 699 O O . ASN A 1 87 ? 14.788 -5.273 -10.303 1.00 91.88 87 ASN A O 1
ATOM 703 N N . PRO A 1 88 ? 15.552 -3.190 -10.683 1.00 91.81 88 PRO A N 1
ATOM 704 C CA . PRO A 1 88 ? 14.766 -2.582 -9.619 1.00 91.81 88 PRO A CA 1
ATOM 705 C C . PRO A 1 88 ? 13.269 -2.655 -9.938 1.00 91.81 88 PRO A C 1
ATOM 707 O O . PRO A 1 88 ? 12.819 -2.273 -11.018 1.00 91.81 88 PRO A O 1
ATOM 710 N N . VAL A 1 89 ? 12.480 -3.115 -8.980 1.00 93.69 89 VAL A N 1
ATOM 711 C CA . VAL A 1 89 ? 11.023 -3.221 -9.062 1.00 93.69 89 VAL A CA 1
ATOM 712 C C . VAL A 1 89 ? 10.392 -2.689 -7.788 1.00 93.69 89 VAL A C 1
ATOM 714 O O . VAL A 1 89 ? 11.013 -2.682 -6.727 1.00 93.69 89 VAL A O 1
ATOM 717 N N . MET A 1 90 ? 9.136 -2.265 -7.881 1.00 92.94 90 MET A N 1
ATOM 718 C CA . MET A 1 90 ? 8.319 -1.989 -6.704 1.00 92.94 90 MET A CA 1
ATOM 719 C C . MET A 1 90 ? 7.344 -3.132 -6.439 1.00 92.94 90 MET A C 1
ATOM 721 O O . MET A 1 90 ? 6.799 -3.724 -7.374 1.00 92.94 90 MET A O 1
ATOM 725 N N . ARG A 1 91 ? 7.131 -3.442 -5.159 1.00 92.88 91 ARG A N 1
ATOM 726 C CA . ARG A 1 91 ? 6.137 -4.424 -4.719 1.00 92.88 91 ARG A CA 1
ATOM 727 C C . ARG A 1 91 ? 5.237 -3.856 -3.639 1.00 92.88 91 ARG A C 1
ATOM 729 O O . ARG A 1 91 ? 5.695 -3.152 -2.739 1.00 92.88 91 ARG A O 1
ATOM 736 N N . LEU A 1 92 ? 3.959 -4.212 -3.731 1.00 93.38 92 LEU A N 1
ATOM 737 C CA . LEU A 1 92 ? 2.973 -3.968 -2.692 1.00 93.38 92 LEU A CA 1
ATOM 738 C C . LEU A 1 92 ? 3.139 -4.998 -1.574 1.00 93.38 92 LEU A C 1
ATOM 740 O O . LEU A 1 92 ? 3.129 -6.203 -1.823 1.00 93.38 92 LEU A O 1
ATOM 744 N N . HIS A 1 93 ? 3.219 -4.512 -0.346 1.00 92.94 93 HIS A N 1
ATOM 745 C CA . HIS A 1 93 ? 3.212 -5.313 0.867 1.00 92.94 93 HIS A CA 1
ATOM 746 C C . HIS A 1 93 ? 2.031 -4.898 1.733 1.00 92.94 93 HIS A C 1
ATOM 748 O O . HIS A 1 93 ? 1.724 -3.711 1.868 1.00 92.94 93 HIS A O 1
ATOM 754 N N . ILE A 1 94 ? 1.354 -5.878 2.321 1.00 91.56 94 ILE A N 1
ATOM 755 C CA . ILE A 1 94 ? 0.194 -5.632 3.173 1.00 91.56 94 ILE A CA 1
ATOM 756 C C . ILE A 1 94 ? 0.681 -5.470 4.610 1.00 91.56 94 ILE A C 1
ATOM 758 O O . ILE A 1 94 ? 1.435 -6.289 5.127 1.00 91.56 94 ILE A O 1
ATOM 762 N N . GLY A 1 95 ? 0.284 -4.374 5.250 1.00 86.31 95 GLY A N 1
ATOM 763 C CA . GLY A 1 95 ? 0.531 -4.163 6.669 1.00 86.31 95 GLY A CA 1
ATOM 764 C C . GLY A 1 95 ? -0.443 -4.964 7.519 1.00 86.31 95 GLY A C 1
ATOM 765 O O . GLY A 1 95 ? -1.526 -5.326 7.072 1.00 86.31 95 GLY A O 1
ATOM 766 N N . TYR A 1 96 ? -0.109 -5.153 8.792 1.00 84.75 96 TYR A N 1
ATOM 767 C CA . TYR A 1 96 ? -0.964 -5.866 9.746 1.00 84.75 96 TYR A CA 1
ATOM 768 C C . TYR A 1 96 ? -2.399 -5.298 9.814 1.00 84.75 96 TYR A C 1
ATOM 770 O O . TYR A 1 96 ? -3.366 -6.045 9.941 1.00 84.75 96 TYR A O 1
ATOM 778 N N . ARG A 1 97 ? -2.576 -3.972 9.666 1.00 85.75 97 ARG A N 1
ATOM 779 C CA . ARG A 1 97 ? -3.916 -3.359 9.583 1.00 85.75 97 ARG A CA 1
ATOM 780 C C . ARG A 1 97 ? -4.622 -3.671 8.266 1.00 85.75 97 ARG A C 1
ATOM 782 O O . ARG A 1 97 ? -5.841 -3.792 8.258 1.00 85.75 97 ARG A O 1
ATOM 789 N N . GLY A 1 98 ? -3.874 -3.805 7.173 1.00 87.62 98 GLY A N 1
ATOM 790 C CA . GLY A 1 98 ? -4.400 -4.242 5.883 1.00 87.62 98 GLY A CA 1
ATOM 791 C C . GLY A 1 98 ? -4.864 -5.691 5.913 1.00 87.62 98 GLY A C 1
ATOM 792 O O . GLY A 1 98 ? -5.941 -5.981 5.407 1.00 87.62 98 GLY A O 1
ATOM 793 N N . GLU A 1 99 ? -4.124 -6.584 6.573 1.00 88.62 99 GLU A N 1
ATOM 794 C CA . GLU A 1 99 ? -4.546 -7.980 6.755 1.00 88.62 99 GLU A CA 1
ATOM 795 C C . GLU A 1 99 ? -5.859 -8.068 7.541 1.00 88.62 99 GLU A C 1
ATOM 797 O O . GLU A 1 99 ? -6.781 -8.773 7.132 1.00 88.62 99 GLU A O 1
ATOM 802 N N . ILE A 1 100 ? -5.988 -7.288 8.620 1.00 86.69 100 ILE A N 1
ATOM 803 C CA . ILE A 1 100 ? -7.237 -7.178 9.387 1.00 86.69 100 ILE A CA 1
ATOM 804 C C . ILE A 1 100 ? -8.369 -6.602 8.528 1.00 86.69 100 ILE A C 1
ATOM 806 O O . ILE A 1 100 ? -9.491 -7.110 8.574 1.00 86.69 100 ILE A O 1
ATOM 810 N N . ALA A 1 101 ? -8.094 -5.562 7.735 1.00 86.62 101 ALA A N 1
ATOM 811 C CA . ALA A 1 101 ? -9.083 -4.966 6.841 1.00 86.62 101 ALA A CA 1
ATOM 812 C C . ALA A 1 101 ? -9.574 -5.976 5.793 1.00 86.62 101 ALA A C 1
ATOM 814 O O . ALA A 1 101 ? -10.783 -6.113 5.620 1.00 86.62 101 ALA A O 1
ATOM 815 N N . LEU A 1 102 ? -8.670 -6.745 5.174 1.00 88.12 102 LEU A N 1
ATOM 816 C CA . LEU A 1 102 ? -9.024 -7.827 4.249 1.00 88.12 102 LEU A CA 1
ATOM 817 C C . LEU A 1 102 ? -9.838 -8.915 4.945 1.00 88.12 102 LEU A C 1
ATOM 819 O O . LEU A 1 102 ? -10.890 -9.309 4.448 1.00 88.12 102 LEU A O 1
ATOM 823 N N . ALA A 1 103 ? -9.395 -9.386 6.109 1.00 86.75 103 ALA A N 1
ATOM 824 C CA . ALA A 1 103 ? -10.107 -10.423 6.847 1.00 86.75 103 ALA A CA 1
ATOM 825 C C . ALA A 1 103 ? -11.520 -9.963 7.251 1.00 86.75 103 ALA A C 1
ATOM 827 O O . ALA A 1 103 ? -12.467 -10.745 7.175 1.00 86.75 103 ALA A O 1
ATOM 828 N N . THR A 1 104 ? -11.683 -8.688 7.613 1.00 85.25 104 THR A N 1
ATOM 829 C CA . THR A 1 104 ? -12.996 -8.090 7.903 1.00 85.25 104 THR A CA 1
ATOM 830 C C . THR A 1 104 ? -13.846 -7.986 6.636 1.00 85.25 104 THR A C 1
ATOM 832 O O . THR A 1 104 ? -15.017 -8.357 6.637 1.00 85.25 104 THR A O 1
ATOM 835 N N . GLN A 1 105 ? -13.248 -7.547 5.527 1.00 83.94 105 GLN A N 1
ATOM 836 C CA . GLN A 1 105 ? -13.896 -7.418 4.222 1.00 83.94 105 GLN A CA 1
ATOM 837 C C . GLN A 1 105 ? -14.438 -8.758 3.699 1.00 83.94 105 GLN A C 1
ATOM 839 O O . GLN A 1 105 ? -15.527 -8.807 3.129 1.00 83.94 105 GLN A O 1
ATOM 844 N N . PHE A 1 106 ? -13.713 -9.853 3.935 1.00 83.88 106 PHE A N 1
ATOM 845 C CA . PHE A 1 106 ? -14.137 -11.209 3.579 1.00 83.88 106 PHE A CA 1
ATOM 846 C C . PHE A 1 106 ? -15.006 -11.892 4.649 1.00 83.88 106 PHE A C 1
ATOM 848 O O . PHE A 1 106 ? -15.276 -13.086 4.536 1.00 83.88 106 PHE A O 1
ATOM 855 N N . ASN A 1 107 ? -15.469 -11.158 5.670 1.00 82.81 107 ASN A N 1
ATOM 856 C CA . ASN A 1 107 ? -16.250 -11.679 6.801 1.00 82.81 107 ASN A CA 1
ATOM 857 C C . ASN A 1 107 ? -15.575 -12.851 7.543 1.00 82.81 107 ASN A C 1
ATOM 859 O O . ASN A 1 107 ? -16.256 -13.698 8.120 1.00 82.81 107 ASN A O 1
ATOM 863 N N . ILE A 1 108 ? -14.240 -12.909 7.535 1.00 86.12 108 ILE A N 1
ATOM 864 C CA . ILE A 1 108 ? -13.463 -13.895 8.301 1.00 86.12 108 ILE A CA 1
ATOM 865 C C . ILE A 1 108 ? -13.439 -13.498 9.781 1.00 86.12 108 ILE A C 1
ATOM 867 O O . ILE A 1 108 ? -13.551 -14.353 10.656 1.00 86.12 108 ILE A O 1
ATOM 871 N N . ILE A 1 109 ? -13.318 -12.198 10.061 1.00 82.25 109 ILE A N 1
ATOM 872 C CA . ILE A 1 109 ? -13.387 -11.619 11.408 1.00 82.25 109 ILE A CA 1
ATOM 873 C C . ILE A 1 109 ? -14.413 -10.488 11.437 1.00 82.25 109 ILE A C 1
ATOM 875 O O . ILE A 1 109 ? -14.624 -9.804 10.437 1.00 82.25 109 ILE A O 1
ATOM 879 N N . LYS A 1 110 ? -15.047 -10.270 12.591 1.00 78.50 110 LYS A N 1
ATOM 880 C CA . LYS A 1 110 ? -16.049 -9.210 12.747 1.00 78.50 110 LYS A CA 1
ATOM 881 C C . LYS A 1 110 ? -15.418 -7.833 12.948 1.00 78.50 110 LYS A C 1
ATOM 883 O O . LYS A 1 110 ? -15.905 -6.848 12.399 1.00 78.50 110 LYS A O 1
ATOM 888 N N . SER A 1 111 ? -14.382 -7.753 13.783 1.00 74.50 111 SER A N 1
ATOM 889 C CA . SER A 1 111 ? -13.627 -6.525 14.050 1.00 74.50 111 SER A CA 1
ATOM 890 C C . SER A 1 111 ? -12.344 -6.844 14.822 1.00 74.50 111 SER A C 1
ATOM 892 O O . SER A 1 111 ? -12.364 -7.611 15.787 1.00 74.50 111 SER A O 1
ATOM 894 N N . ALA A 1 112 ? -11.233 -6.227 14.425 1.00 76.12 112 ALA A N 1
ATOM 895 C CA . ALA A 1 112 ? -9.997 -6.225 15.194 1.00 76.12 112 ALA A CA 1
ATOM 896 C C . ALA A 1 112 ? -9.229 -4.911 14.999 1.00 76.12 112 ALA A C 1
ATOM 898 O O . ALA A 1 112 ? -9.351 -4.243 13.974 1.00 76.12 112 ALA A O 1
ATOM 899 N N . SER A 1 113 ? -8.401 -4.572 15.982 1.00 75.38 113 SER A N 1
ATOM 900 C CA . SER A 1 113 ? -7.440 -3.474 15.941 1.00 75.38 113 SER A CA 1
ATOM 901 C C . SER A 1 113 ? -6.090 -4.019 16.378 1.00 75.38 113 SER A C 1
ATOM 903 O O . SER A 1 113 ? -5.973 -4.642 17.432 1.00 75.38 113 SER A O 1
ATOM 905 N N . ALA A 1 114 ? -5.074 -3.795 15.554 1.00 72.06 114 ALA A N 1
ATOM 906 C CA . ALA A 1 114 ? -3.693 -4.092 15.893 1.00 72.06 114 ALA A CA 1
ATOM 907 C C . ALA A 1 114 ? -2.915 -2.784 16.001 1.00 72.06 114 ALA A C 1
ATOM 909 O O . ALA A 1 114 ? -3.082 -1.866 15.184 1.00 72.06 114 ALA A O 1
ATOM 910 N N . ASN A 1 115 ? -2.089 -2.694 17.039 1.00 73.38 115 ASN A N 1
ATOM 911 C CA . ASN A 1 115 ? -1.316 -1.503 17.359 1.00 73.38 115 ASN A CA 1
ATOM 912 C C . ASN A 1 115 ? 0.101 -1.906 17.751 1.00 73.38 115 ASN A C 1
ATOM 914 O O . ASN A 1 115 ? 0.318 -2.928 18.397 1.00 73.38 115 ASN A O 1
ATOM 918 N N . LEU A 1 116 ? 1.066 -1.092 17.336 1.00 72.88 116 LEU A N 1
ATOM 919 C CA . LEU A 1 116 ? 2.437 -1.220 17.805 1.00 72.88 116 LEU A CA 1
ATOM 920 C C . LEU A 1 116 ? 2.545 -0.485 19.132 1.00 72.88 116 LEU A C 1
ATOM 922 O O . LEU A 1 116 ? 2.288 0.718 19.200 1.00 72.88 116 LEU A O 1
ATOM 926 N N . VAL A 1 117 ? 2.925 -1.216 20.167 1.00 75.44 117 VAL A N 1
ATOM 927 C CA . VAL A 1 117 ? 3.166 -0.690 21.506 1.00 75.44 117 VAL A CA 1
ATOM 928 C C . VAL A 1 117 ? 4.612 -0.945 21.906 1.00 75.44 117 VAL A C 1
ATOM 930 O O . VAL A 1 117 ? 5.376 -1.586 21.182 1.00 75.44 117 VAL A O 1
ATOM 933 N N . PHE A 1 118 ? 5.026 -0.367 23.024 1.00 76.75 118 PHE A N 1
ATOM 934 C CA . PHE A 1 118 ? 6.308 -0.681 23.635 1.00 76.75 118 PHE A CA 1
ATOM 935 C C . PHE A 1 118 ? 6.067 -1.382 24.970 1.00 76.75 118 PHE A C 1
ATOM 937 O O . PHE A 1 118 ? 5.056 -1.127 25.620 1.00 76.75 118 PHE A O 1
ATOM 944 N N . GLU A 1 119 ? 6.979 -2.262 25.376 1.00 77.19 119 GLU A N 1
ATOM 945 C CA . GLU A 1 119 ? 6.821 -3.133 26.555 1.00 77.19 119 GLU A CA 1
ATOM 946 C C . GLU A 1 119 ? 6.422 -2.394 27.839 1.00 77.19 119 GLU A C 1
ATOM 948 O O . GLU A 1 119 ? 5.649 -2.913 28.642 1.00 77.19 119 GLU A O 1
ATOM 953 N N . HIS A 1 120 ? 6.948 -1.188 28.041 1.00 76.44 120 HIS A N 1
ATOM 954 C CA . HIS A 1 120 ? 6.689 -0.380 29.230 1.00 76.44 120 HIS A CA 1
ATOM 955 C C . HIS A 1 120 ? 5.688 0.749 28.984 1.00 76.44 120 HIS A C 1
ATOM 957 O O . HIS A 1 120 ? 5.453 1.557 29.887 1.00 76.44 120 HIS A O 1
ATOM 963 N N . ASP A 1 121 ? 5.101 0.839 27.788 1.00 73.75 121 ASP A N 1
ATOM 964 C CA . ASP A 1 121 ? 4.057 1.822 27.543 1.00 73.75 121 ASP A CA 1
ATOM 965 C C . ASP A 1 121 ? 2.825 1.504 28.385 1.00 73.75 121 ASP A C 1
ATOM 967 O O . ASP A 1 121 ? 2.291 0.398 28.382 1.00 73.75 121 ASP A O 1
ATOM 971 N N . GLN A 1 122 ? 2.319 2.529 29.060 1.00 73.50 122 GLN A N 1
ATOM 972 C CA . GLN A 1 122 ? 0.955 2.508 29.558 1.00 73.50 122 GLN A CA 1
ATOM 973 C C . GLN A 1 122 ? 0.038 3.023 28.462 1.00 73.50 122 GLN A C 1
ATOM 975 O O . GLN A 1 122 ? 0.298 4.074 27.870 1.00 73.50 122 GLN A O 1
ATOM 980 N N . PHE A 1 123 ? -1.042 2.298 28.200 1.00 73.81 123 PHE A N 1
ATOM 981 C CA . PHE A 1 123 ? -1.926 2.611 27.094 1.00 73.81 123 PHE A CA 1
ATOM 982 C C . PHE A 1 123 ? -3.394 2.349 27.435 1.00 73.81 123 PHE A C 1
ATOM 984 O O . PHE A 1 123 ? -3.720 1.496 28.262 1.00 73.81 123 PHE A O 1
ATOM 991 N N . LYS A 1 124 ? -4.296 3.122 26.825 1.00 77.69 124 LYS A N 1
ATOM 992 C CA . LYS A 1 124 ? -5.747 2.956 26.965 1.00 77.69 124 LYS A CA 1
ATOM 993 C C . LYS A 1 124 ? -6.321 2.384 25.682 1.00 77.69 124 LYS A C 1
ATOM 995 O O . LYS A 1 124 ? -6.253 3.014 24.629 1.00 77.69 124 LYS A O 1
ATOM 1000 N N . SER A 1 125 ? -6.927 1.207 25.792 1.00 73.94 125 SER A N 1
ATOM 1001 C CA . SER A 1 125 ? -7.745 0.635 24.724 1.00 73.94 125 SER A CA 1
ATOM 1002 C C . SER A 1 125 ? -9.180 1.142 24.840 1.00 73.94 125 SER A C 1
ATOM 1004 O O . SER A 1 125 ? -9.772 1.122 25.919 1.00 73.94 125 SER A O 1
ATOM 1006 N N . PHE A 1 126 ? -9.758 1.568 23.717 1.00 75.81 126 PHE A N 1
ATOM 1007 C CA . PHE A 1 126 ? -11.163 1.980 23.626 1.00 75.81 126 PHE A CA 1
ATOM 1008 C C . PHE A 1 126 ? -12.014 0.969 22.839 1.00 75.81 126 PHE A C 1
ATOM 1010 O O . PHE A 1 126 ? -13.069 1.320 22.301 1.00 75.81 126 PHE A O 1
ATOM 1017 N N . GLY A 1 127 ? -11.552 -0.283 22.772 1.00 68.19 127 GLY A N 1
ATOM 1018 C CA . GLY A 1 127 ? -12.193 -1.372 22.042 1.00 68.19 127 GLY A CA 1
ATOM 1019 C C . GLY A 1 127 ? -11.602 -1.614 20.645 1.00 68.19 127 GLY A C 1
ATOM 1020 O O . GLY A 1 127 ? -10.725 -0.879 20.195 1.00 68.19 127 GLY A O 1
ATOM 1021 N N . PRO A 1 128 ? -12.105 -2.636 19.932 1.00 65.50 128 PRO A N 1
ATOM 1022 C CA . PRO A 1 128 ? -11.482 -3.183 18.722 1.00 65.50 128 PRO A CA 1
ATOM 1023 C C . PRO A 1 128 ? -11.608 -2.284 17.482 1.00 65.50 128 PRO A C 1
ATOM 1025 O O . PRO A 1 128 ? -11.027 -2.585 16.453 1.00 65.50 128 PRO A O 1
ATOM 1028 N N . ASN A 1 129 ? -12.343 -1.170 17.569 1.00 64.69 129 ASN A N 1
ATOM 1029 C CA . ASN A 1 129 ? -12.528 -0.215 16.467 1.00 64.69 129 ASN A CA 1
ATOM 1030 C C . ASN A 1 129 ? -11.770 1.105 16.669 1.00 64.69 129 ASN A C 1
ATOM 1032 O O . ASN A 1 129 ? -11.966 2.047 15.901 1.00 64.69 129 ASN A O 1
ATOM 1036 N N . LYS A 1 130 ? -10.973 1.229 17.735 1.00 66.75 130 LYS A N 1
ATOM 1037 C CA . LYS A 1 130 ? -10.274 2.471 18.071 1.00 66.75 130 LYS A CA 1
ATOM 1038 C C . LYS A 1 130 ? -8.779 2.227 18.204 1.00 66.75 130 LYS A C 1
ATOM 1040 O O . LYS A 1 130 ? -8.345 1.144 18.596 1.00 66.75 130 LYS A O 1
ATOM 1045 N N . GLU A 1 131 ? -8.003 3.245 17.846 1.00 68.94 131 GLU A N 1
ATOM 1046 C CA . GLU A 1 131 ? -6.580 3.255 18.157 1.00 68.94 131 GLU A CA 1
ATOM 1047 C C . GLU A 1 131 ? -6.383 3.309 19.667 1.00 68.94 131 GLU A C 1
ATOM 1049 O O . GLU A 1 131 ? -7.203 3.855 20.415 1.00 68.94 131 GLU A O 1
ATOM 1054 N N . VAL A 1 132 ? -5.285 2.709 20.098 1.00 74.38 132 VAL A N 1
ATOM 1055 C CA . VAL A 1 132 ? -4.874 2.735 21.489 1.00 74.38 132 VAL A CA 1
ATOM 1056 C C . VAL A 1 132 ? -4.213 4.089 21.763 1.00 74.38 132 VAL A C 1
ATOM 1058 O O . VAL A 1 132 ? -3.370 4.548 20.994 1.00 74.38 132 VAL A O 1
ATOM 1061 N N . GLU A 1 133 ? -4.594 4.745 22.856 1.00 76.81 133 GLU A N 1
ATOM 1062 C CA . GLU A 1 133 ? -3.955 5.989 23.294 1.00 76.81 133 GLU A CA 1
ATOM 1063 C C . GLU A 1 133 ? -2.766 5.662 24.200 1.00 76.81 133 GLU A C 1
ATOM 1065 O O . GLU A 1 133 ? -2.935 5.078 25.273 1.00 76.81 133 GLU A O 1
ATOM 1070 N N . HIS A 1 134 ? -1.562 6.048 23.780 1.00 71.38 134 HIS A N 1
ATOM 1071 C CA . HIS A 1 134 ? -0.354 5.916 24.591 1.00 71.38 134 HIS A CA 1
ATOM 1072 C C . HIS A 1 134 ? -0.318 7.033 25.640 1.00 71.38 134 HIS A C 1
ATOM 1074 O O . HIS A 1 134 ? -0.331 8.214 25.300 1.00 71.38 134 HIS A O 1
ATOM 1080 N N . ILE A 1 135 ? -0.256 6.662 26.920 1.00 72.12 135 ILE A N 1
ATOM 1081 C CA . ILE A 1 135 ? -0.189 7.606 28.047 1.00 72.12 135 ILE A CA 1
ATOM 1082 C C . ILE A 1 135 ? 1.236 8.165 28.194 1.00 72.12 135 ILE A C 1
ATOM 1084 O O . ILE A 1 135 ? 1.428 9.295 28.644 1.00 72.12 135 ILE A O 1
ATOM 1088 N N . ILE A 1 136 ? 2.248 7.384 27.807 1.00 66.88 136 ILE A N 1
ATOM 1089 C CA . ILE A 1 136 ? 3.653 7.787 27.878 1.00 66.88 136 ILE A CA 1
ATOM 1090 C C . ILE A 1 136 ? 4.028 8.578 26.620 1.00 66.88 136 ILE A C 1
ATOM 1092 O O . ILE A 1 136 ? 3.970 8.070 25.505 1.00 66.88 136 ILE A O 1
ATOM 1096 N N . THR A 1 137 ? 4.445 9.831 26.809 1.00 63.97 137 THR A N 1
ATOM 1097 C CA . THR A 1 137 ? 4.867 10.745 25.731 1.00 63.97 137 THR A CA 1
ATOM 1098 C C . THR A 1 137 ? 6.385 10.815 25.550 1.00 63.97 137 THR A C 1
ATOM 1100 O O . THR A 1 137 ? 6.871 11.508 24.653 1.00 63.97 137 THR A O 1
ATOM 1103 N N . THR A 1 138 ? 7.166 10.125 26.388 1.00 66.12 138 THR A N 1
ATOM 1104 C CA . THR A 1 138 ? 8.627 10.120 26.272 1.00 66.12 138 THR A CA 1
ATOM 1105 C C . THR A 1 138 ? 9.057 9.306 25.054 1.00 66.12 138 THR A C 1
ATOM 1107 O O . THR A 1 138 ? 8.581 8.204 24.832 1.00 66.12 138 THR A O 1
ATOM 1110 N N . LEU A 1 139 ? 9.983 9.835 24.248 1.00 66.56 139 LEU A N 1
ATOM 1111 C CA . LEU A 1 139 ? 10.495 9.166 23.039 1.00 66.56 139 LEU A CA 1
ATOM 1112 C C . LEU A 1 139 ? 11.711 8.259 23.313 1.00 66.56 139 LEU A C 1
ATOM 1114 O O . LEU A 1 139 ? 12.302 7.717 22.385 1.00 66.56 139 LEU A O 1
ATOM 1118 N N . SER A 1 140 ? 12.116 8.112 24.577 1.00 70.56 140 SER A N 1
ATOM 1119 C CA . SER A 1 140 ? 13.315 7.363 24.959 1.00 70.56 140 SER A CA 1
ATOM 1120 C C . SER A 1 140 ? 13.074 5.854 24.909 1.00 70.56 140 SER A C 1
ATOM 1122 O O . SER A 1 140 ? 12.345 5.311 25.741 1.00 70.56 140 SER A O 1
ATOM 1124 N N . SER A 1 141 ? 13.750 5.161 23.992 1.00 62.91 141 SER A N 1
ATOM 1125 C CA . SER A 1 141 ? 13.707 3.696 23.867 1.00 62.91 141 SER A CA 1
ATOM 1126 C C . SER A 1 141 ? 14.124 2.989 25.161 1.00 62.91 141 SER A C 1
ATOM 1128 O O . SER A 1 141 ? 13.526 1.989 25.541 1.00 62.91 141 SER A O 1
ATOM 1130 N N . ASN A 1 142 ? 15.089 3.557 25.897 1.00 67.31 142 ASN A N 1
ATOM 1131 C CA . ASN A 1 142 ? 15.539 3.022 27.188 1.00 67.31 142 ASN A CA 1
ATOM 1132 C C . ASN A 1 142 ? 14.437 3.035 28.258 1.00 67.31 142 ASN A C 1
ATOM 1134 O O . ASN A 1 142 ? 14.498 2.254 29.201 1.00 67.31 142 ASN A O 1
ATOM 1138 N N . GLN A 1 143 ? 13.455 3.933 28.142 1.00 66.12 143 GLN A N 1
ATOM 1139 C CA . GLN A 1 143 ? 12.339 4.026 29.084 1.00 66.12 143 GLN A CA 1
ATOM 1140 C C . GLN A 1 143 ? 11.130 3.212 28.618 1.00 66.12 143 GLN A C 1
ATOM 1142 O O . GLN A 1 143 ? 10.459 2.608 29.448 1.00 66.12 143 GLN A O 1
ATOM 1147 N N . ARG A 1 144 ? 10.876 3.159 27.306 1.00 66.00 144 ARG A N 1
ATOM 1148 C CA . ARG A 1 144 ? 9.713 2.465 26.734 1.00 66.00 144 ARG A CA 1
ATOM 1149 C C . ARG A 1 144 ? 9.901 0.953 26.574 1.00 66.00 144 ARG A C 1
ATOM 1151 O O . ARG A 1 144 ? 8.908 0.240 26.547 1.00 66.00 144 ARG A O 1
ATOM 1158 N N . GLY A 1 145 ? 11.138 0.458 26.511 1.00 70.75 145 GLY A N 1
ATOM 1159 C CA . GLY A 1 145 ? 11.419 -0.958 26.238 1.00 70.75 145 GLY A CA 1
ATOM 1160 C C . GLY A 1 145 ? 11.401 -1.278 24.739 1.00 70.75 145 GLY A C 1
ATOM 1161 O O . GLY A 1 145 ? 11.509 -0.372 23.907 1.00 70.75 145 GLY A O 1
ATOM 1162 N N . GLN A 1 146 ? 11.311 -2.561 24.380 1.00 71.44 146 GLN A N 1
ATOM 1163 C CA . GLN A 1 146 ? 11.261 -2.984 22.974 1.00 71.44 146 GLN A CA 1
ATOM 1164 C C . GLN A 1 146 ? 9.881 -2.736 22.354 1.00 71.44 146 GLN A C 1
ATOM 1166 O O . GLN A 1 146 ? 8.869 -2.684 23.052 1.00 71.44 146 GLN A O 1
ATOM 1171 N N . CYS A 1 147 ? 9.839 -2.573 21.029 1.00 67.31 147 CYS A N 1
ATOM 1172 C CA . CYS A 1 147 ? 8.575 -2.494 20.300 1.00 67.31 147 CYS A CA 1
ATOM 1173 C C . CYS A 1 147 ? 7.953 -3.893 20.194 1.00 67.31 147 CYS A C 1
ATOM 1175 O O . CYS A 1 147 ? 8.601 -4.830 19.726 1.00 67.31 147 CYS A O 1
ATOM 1177 N N . CYS A 1 148 ? 6.696 -4.022 20.605 1.00 68.12 148 CYS A N 1
ATOM 1178 C CA . CYS A 1 148 ? 5.900 -5.240 20.522 1.00 68.12 148 CYS A CA 1
ATOM 1179 C C . CYS A 1 148 ? 4.531 -4.955 19.876 1.00 68.12 148 CYS A C 1
ATOM 1181 O O . CYS A 1 148 ? 4.079 -3.812 19.787 1.00 68.12 148 CYS A O 1
ATOM 1183 N N . GLY A 1 149 ? 3.883 -5.995 19.351 1.00 58.19 149 GLY A N 1
ATOM 1184 C CA . GLY A 1 149 ? 2.534 -5.889 18.790 1.00 58.19 149 GLY A CA 1
ATOM 1185 C C . GLY A 1 149 ? 1.473 -6.193 19.844 1.00 58.19 149 GLY A C 1
ATOM 1186 O O . GLY A 1 149 ? 1.626 -7.156 20.591 1.00 58.19 149 GLY A O 1
ATOM 1187 N N . ASP A 1 150 ? 0.393 -5.413 19.866 1.00 59.06 150 ASP A N 1
ATOM 1188 C CA . ASP A 1 150 ? -0.819 -5.697 20.639 1.00 59.06 150 ASP A CA 1
ATOM 1189 C C . ASP A 1 150 ? -2.031 -5.848 19.703 1.00 59.06 150 ASP A C 1
ATOM 1191 O O . ASP A 1 150 ? -2.141 -5.150 18.685 1.00 59.06 150 ASP A O 1
ATOM 1195 N N . ILE A 1 151 ? -2.934 -6.775 20.035 1.00 57.56 151 ILE A N 1
ATOM 1196 C CA . ILE A 1 151 ? -4.128 -7.107 19.246 1.00 57.56 151 ILE A CA 1
ATOM 1197 C C . ILE A 1 151 ? -5.359 -7.052 20.152 1.00 57.56 151 ILE A C 1
ATOM 1199 O O . ILE A 1 151 ? -5.490 -7.818 21.104 1.00 57.56 151 ILE A O 1
ATOM 1203 N N . VAL A 1 152 ? -6.318 -6.203 19.787 1.00 64.88 152 VAL A N 1
ATOM 1204 C CA . VAL A 1 152 ? -7.631 -6.099 20.434 1.00 64.88 152 VAL A CA 1
AT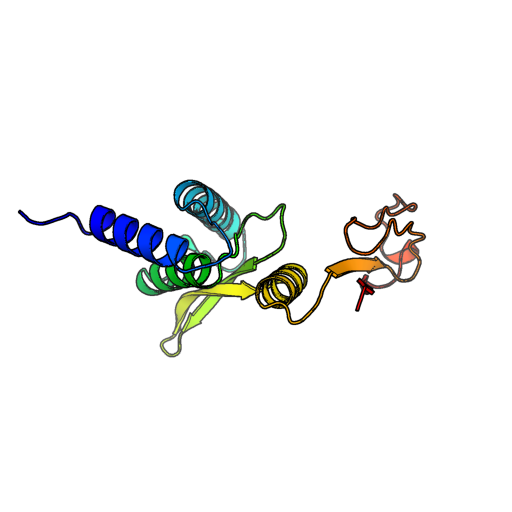OM 1205 C C . VAL A 1 152 ? -8.698 -6.522 19.425 1.00 64.88 152 VAL A C 1
ATOM 1207 O O . VAL A 1 152 ? -8.943 -5.815 18.450 1.00 64.88 152 VAL A O 1
ATOM 1210 N N . GLY A 1 153 ? -9.341 -7.672 19.643 1.00 54.31 153 GLY A N 1
ATOM 1211 C CA . GLY A 1 153 ? -10.334 -8.245 18.725 1.00 54.31 153 GLY A CA 1
ATOM 1212 C C . GLY A 1 153 ? -11.707 -8.477 19.357 1.00 54.31 153 GLY A C 1
ATOM 1213 O O . GLY A 1 153 ? -11.815 -8.727 20.557 1.00 54.31 153 GLY A O 1
ATOM 1214 N N . ALA A 1 154 ? -12.752 -8.418 18.531 1.00 56.62 154 ALA A N 1
ATOM 1215 C CA . ALA A 1 154 ? -14.058 -9.007 18.810 1.00 56.62 154 ALA A CA 1
ATOM 1216 C C . ALA A 1 154 ? -14.295 -10.134 17.796 1.00 56.62 154 ALA A C 1
ATOM 1218 O O . ALA A 1 154 ? -14.430 -9.872 16.598 1.00 56.62 154 ALA A O 1
ATOM 1219 N N . PHE A 1 155 ? -14.298 -11.371 18.292 1.00 47.72 155 PHE A N 1
ATOM 1220 C CA . PHE A 1 155 ? -14.566 -12.572 17.501 1.00 47.72 155 PHE A CA 1
ATOM 1221 C C . PHE A 1 155 ? -16.067 -12.722 17.230 1.00 47.72 155 PHE A C 1
ATOM 1223 O O . PHE A 1 155 ? -16.867 -12.483 18.166 1.00 47.72 155 PHE A O 1
#

Organism: NCBI:txid1028752

Secondary structure (DSSP, 8-state):
----HHHHHHHHHHHHHHHSSS---HHHHHHHHHHHHHHHTTSSS-GGGS-HHHHHHHHHHHHHHT----TTTTSEEEEEEE-TTS-EEEEEEE-HHHHHHHHHHTTS-SEEEEEEEETT--EE---TTSPPEES-----HHHH-SEEEEEEEE-

Sequence (155 aa):
MTIPFSQLFQQTFEELNRKNTGFVDLNNEIKHLNQLIWQSRTTGFDLSNAQDYSVYNTLESIVTLGISIDPQKKLAFIAGEVDIYGNPVMRLHIGYRGEIALATQFNIIKSASANLVFEHDQFKSFGPNKEVEHIITTLSSNQRGQCCGDIVGAF

Foldseek 3Di:
DDDPPVNVLVVVLVVLLVVAPAHDDLVVLVVLVVVVQVVCVPPPARQVQADPVLVSVASVVCSNQSHGCPVVQQQKHKDWDADPVRGIHIDIDGGPSVVQVSCCRVVVFVFKDKDKAFPQWDWDDPAGVDDIHTPDPDPDCVRRHDIDMDMGGDD